Protein AF-A0A3B8R1Z0-F1 (afdb_monomer)

pLDDT: mean 82.1, std 19.85, range [41.09, 98.19]

Nearest PDB structures (foldseek):
  1rap-assembly1_A-2  TM=6.948E-01  e=1.976E-01  Saccharomyces cerevisiae
  7mri-assembly3_E  TM=6.874E-01  e=3.507E-01  Saccharomyces cerevisiae S288C

Sequence (117 aa):
MTLLMILLACGGSEPPVEIPQPQAKIVKATPPERTAGEKAYRRAGCRACHLNSATGAPDLKKWKEDNKIAGVLDITRENMKSYLLAPQDYVAGSIMPATRLRAEKLNDLIDYLFEEL

Mean predicted aligned error: 12.75 Å

Radius of gyration: 30.06 Å; Cα contacts (8 Å, |Δi|>4): 96; chains: 1; bounding box: 38×46×107 Å

Solvent-accessible surface area (backbone atoms only — not comparable to full-atom values): 7555 Å² total; per-residue (Å²): 137,82,89,84,84,90,81,83,88,89,81,83,82,76,72,81,83,77,72,79,69,80,79,72,75,83,70,81,77,70,78,78,75,84,46,70,13,55,44,33,40,56,74,72,46,52,54,73,34,39,72,31,74,91,67,72,42,66,54,62,72,50,50,72,78,68,65,20,50,93,77,76,38,64,82,41,73,65,50,50,52,51,39,45,55,41,31,50,82,77,35,84,87,49,81,63,74,54,57,85,62,53,72,70,48,43,49,32,27,50,48,31,59,75,76,75,67

Structure (mmCIF, N/CA/C/O backbone):
data_AF-A0A3B8R1Z0-F1
#
_entry.id   AF-A0A3B8R1Z0-F1
#
loop_
_atom_site.group_PDB
_atom_site.id
_atom_site.type_symbol
_atom_site.label_atom_id
_atom_site.label_alt_id
_atom_site.label_comp_id
_atom_site.label_asym_id
_atom_site.label_entity_id
_atom_site.label_seq_id
_atom_site.pdbx_PDB_ins_code
_atom_site.Cartn_x
_atom_site.Cartn_y
_atom_site.Cartn_z
_atom_site.occupancy
_atom_site.B_iso_or_equiv
_atom_site.auth_seq_id
_atom_site.auth_comp_id
_atom_site.auth_asym_id
_atom_site.auth_atom_id
_atom_site.pdbx_PDB_model_num
ATOM 1 N N . MET A 1 1 ? 21.734 -31.606 91.127 1.00 42.19 1 MET A N 1
ATOM 2 C CA . MET A 1 1 ? 23.136 -31.907 90.779 1.00 42.19 1 MET A CA 1
ATOM 3 C C . MET A 1 1 ? 23.432 -31.225 89.458 1.00 42.19 1 MET A C 1
ATOM 5 O O . MET A 1 1 ? 22.563 -31.170 88.601 1.00 42.19 1 MET A O 1
ATOM 9 N N . THR A 1 2 ? 24.605 -30.629 89.389 1.00 42.94 2 THR A N 1
ATOM 10 C CA . THR A 1 2 ? 25.105 -29.628 88.448 1.00 42.94 2 THR A CA 1
ATOM 11 C C . THR A 1 2 ? 25.311 -30.143 87.015 1.00 42.94 2 THR A C 1
ATOM 13 O O . THR A 1 2 ? 25.661 -31.302 86.849 1.00 42.94 2 THR A O 1
ATOM 16 N N . LEU A 1 3 ? 25.247 -29.199 86.058 1.00 49.53 3 LEU A N 1
ATOM 17 C CA . LEU A 1 3 ? 26.048 -29.100 84.820 1.00 49.53 3 LEU A CA 1
ATOM 18 C C . LEU A 1 3 ? 25.821 -30.160 83.721 1.00 49.53 3 LEU A C 1
ATOM 20 O O . LEU A 1 3 ? 25.924 -31.348 83.981 1.00 49.53 3 LEU A O 1
ATOM 24 N N . LEU A 1 4 ? 25.677 -29.735 82.455 1.00 49.25 4 LEU A N 1
ATOM 25 C CA . LEU A 1 4 ? 26.809 -29.692 81.509 1.00 49.25 4 LEU A CA 1
ATOM 26 C C . LEU A 1 4 ? 26.369 -29.376 80.053 1.00 49.25 4 LEU A C 1
ATOM 28 O O . LEU A 1 4 ? 25.638 -30.129 79.428 1.00 49.25 4 LEU A O 1
ATOM 32 N N . MET A 1 5 ? 26.929 -28.272 79.551 1.00 48.72 5 MET A N 1
ATOM 33 C CA . MET A 1 5 ? 27.463 -28.012 78.199 1.00 48.72 5 MET A CA 1
ATOM 34 C C . MET A 1 5 ? 26.572 -27.935 76.949 1.00 48.72 5 MET A C 1
ATOM 36 O O . MET A 1 5 ? 26.004 -28.893 76.441 1.00 48.72 5 MET A O 1
ATOM 40 N N . ILE A 1 6 ? 26.672 -26.734 76.379 1.00 57.62 6 ILE A N 1
ATOM 41 C CA . ILE A 1 6 ? 26.570 -26.338 74.975 1.00 57.62 6 ILE A CA 1
ATOM 42 C C . ILE A 1 6 ? 27.571 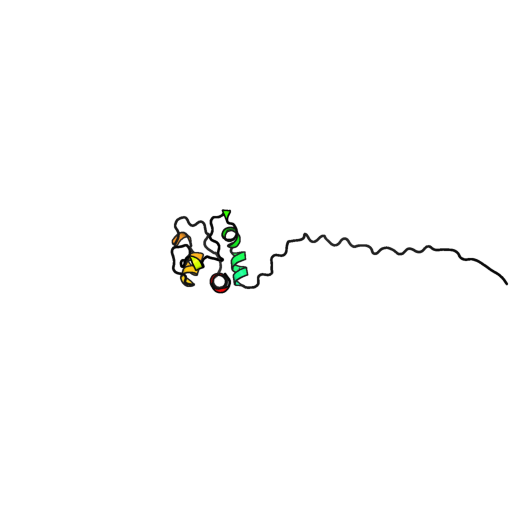-27.127 74.106 1.00 57.62 6 ILE A C 1
ATOM 44 O O . ILE A 1 6 ? 28.731 -27.225 74.490 1.00 57.62 6 ILE A O 1
ATOM 48 N N . LEU A 1 7 ? 27.146 -27.572 72.915 1.00 53.56 7 LEU A N 1
ATOM 49 C CA . LEU A 1 7 ? 27.949 -27.844 71.699 1.00 53.56 7 LEU A CA 1
ATOM 50 C C . LEU A 1 7 ? 26.956 -27.868 70.513 1.00 53.56 7 LEU A C 1
ATOM 52 O O . LEU A 1 7 ? 26.069 -28.709 70.469 1.00 53.56 7 LEU A O 1
ATOM 56 N N . LEU A 1 8 ? 26.807 -26.773 69.765 1.00 47.25 8 LEU A N 1
ATOM 57 C CA . LEU A 1 8 ? 27.496 -26.424 68.511 1.00 47.25 8 LEU A CA 1
ATOM 58 C C . LEU A 1 8 ? 27.208 -27.364 67.313 1.00 47.25 8 LEU A C 1
ATOM 60 O O . LEU A 1 8 ? 27.749 -28.455 67.212 1.00 47.25 8 LEU A O 1
ATOM 64 N N . ALA A 1 9 ? 26.336 -26.841 66.440 1.00 50.03 9 ALA A N 1
ATOM 65 C CA . ALA A 1 9 ? 26.129 -27.006 64.993 1.00 50.03 9 ALA A CA 1
ATOM 66 C C . ALA A 1 9 ? 26.775 -28.171 64.212 1.00 50.03 9 ALA A C 1
ATOM 68 O O . ALA A 1 9 ? 27.981 -28.374 64.261 1.00 50.03 9 ALA A O 1
ATOM 69 N N . CYS A 1 10 ? 25.971 -28.790 63.334 1.00 41.09 10 CYS A N 1
ATOM 70 C CA . CYS A 1 10 ? 26.150 -28.783 61.867 1.00 41.09 10 CYS A CA 1
ATOM 71 C C . CYS A 1 10 ? 25.072 -29.665 61.206 1.00 41.09 10 CYS A C 1
ATOM 73 O O . CYS A 1 10 ? 25.010 -30.864 61.453 1.00 41.09 10 CYS A O 1
ATOM 75 N N . GLY A 1 11 ? 24.228 -29.089 60.350 1.00 45.47 11 GLY A N 1
ATOM 76 C CA . GLY A 1 11 ? 23.239 -29.829 59.560 1.00 45.47 11 GLY A CA 1
ATOM 77 C C . GLY A 1 11 ? 22.724 -28.935 58.442 1.00 45.47 11 GLY A C 1
ATOM 78 O O . GLY A 1 11 ? 21.965 -28.011 58.703 1.00 45.47 11 GLY A O 1
ATOM 79 N N . GLY A 1 12 ? 23.263 -29.139 57.242 1.00 41.69 12 GLY A N 1
ATOM 80 C CA . GLY A 1 12 ? 23.290 -28.174 56.148 1.00 41.69 12 GLY A CA 1
ATOM 81 C C . GLY A 1 12 ? 21.923 -27.736 55.629 1.00 41.69 12 GLY A C 1
ATOM 82 O O . GLY A 1 12 ? 21.070 -28.548 55.294 1.00 41.69 12 GLY A O 1
ATOM 83 N N . SER A 1 13 ? 21.771 -26.422 55.492 1.00 47.16 13 SER A N 1
ATOM 84 C CA . SER A 1 13 ? 20.861 -25.798 54.543 1.00 47.16 13 SER A CA 1
ATOM 85 C C . SER A 1 13 ? 21.382 -26.085 53.136 1.00 47.16 13 SER A C 1
ATOM 87 O O . SER A 1 13 ? 22.300 -25.413 52.660 1.00 47.16 13 SER A O 1
ATOM 89 N N . GLU A 1 14 ? 20.852 -27.120 52.497 1.00 51.09 14 GLU A N 1
ATOM 90 C CA . GLU A 1 14 ? 21.078 -27.344 51.074 1.00 51.09 14 GLU A CA 1
ATOM 91 C C . GLU A 1 14 ? 20.573 -26.097 50.326 1.00 51.09 14 GLU A C 1
ATOM 93 O O . GLU A 1 14 ? 19.401 -25.733 50.478 1.00 51.09 14 GLU A O 1
ATOM 98 N N . PRO A 1 15 ? 21.428 -25.369 49.584 1.00 55.91 15 PRO A N 1
ATOM 99 C CA . PRO A 1 15 ? 20.939 -24.282 48.758 1.00 55.91 15 PRO A CA 1
ATOM 100 C C . PRO A 1 15 ? 20.009 -24.878 47.693 1.00 55.91 15 PRO A C 1
ATOM 102 O O . PRO A 1 15 ? 20.283 -25.972 47.189 1.00 55.91 15 PRO A O 1
ATOM 105 N N . PRO A 1 16 ? 18.909 -24.193 47.341 1.00 52.34 16 PRO A N 1
ATOM 106 C CA . PRO A 1 16 ? 18.022 -24.664 46.292 1.00 52.34 16 PRO A CA 1
ATOM 107 C C . PRO A 1 16 ? 18.834 -24.914 45.020 1.00 52.34 16 PRO A C 1
ATOM 109 O O . PRO A 1 16 ? 19.560 -24.041 44.545 1.00 52.34 16 PRO A O 1
ATOM 112 N N . VAL A 1 17 ? 18.728 -26.135 44.496 1.00 52.91 17 VAL A N 1
ATOM 113 C CA . VAL A 1 17 ? 19.290 -26.513 43.202 1.00 52.91 17 VAL A CA 1
ATOM 114 C C . VAL A 1 17 ? 18.621 -25.638 42.149 1.00 52.91 17 VAL A C 1
ATOM 116 O O . VAL A 1 17 ? 17.450 -25.823 41.816 1.00 52.91 17 VAL A O 1
ATOM 119 N N . GLU A 1 18 ? 19.359 -24.654 41.647 1.00 50.91 18 GLU A N 1
ATOM 120 C CA . GLU A 1 18 ? 18.928 -23.840 40.523 1.00 50.91 18 GLU A CA 1
ATOM 121 C C . GLU A 1 18 ? 18.951 -24.728 39.278 1.00 50.91 18 GLU A C 1
ATOM 123 O O . GLU A 1 18 ? 20.001 -25.049 38.722 1.00 50.91 18 GLU A O 1
ATOM 128 N N . ILE A 1 19 ? 17.770 -25.202 38.878 1.00 59.94 19 ILE A N 1
ATOM 129 C CA . ILE A 1 19 ? 17.579 -25.859 37.589 1.00 59.94 19 ILE A CA 1
ATOM 130 C C . ILE A 1 19 ? 17.961 -24.813 36.536 1.00 59.94 19 ILE A C 1
ATOM 132 O O . ILE A 1 19 ? 17.290 -23.777 36.482 1.00 59.94 19 ILE A O 1
ATOM 136 N N . PRO A 1 20 ? 19.000 -25.027 35.704 1.00 51.62 20 PRO A N 1
ATOM 137 C CA . PRO A 1 20 ? 19.341 -24.062 34.675 1.00 51.62 20 PRO A CA 1
ATOM 138 C C . PRO A 1 20 ? 18.156 -23.978 33.719 1.00 51.62 20 PRO A C 1
ATOM 140 O O . PRO A 1 20 ? 17.879 -24.906 32.954 1.00 51.62 20 PRO A O 1
ATOM 143 N N . GLN A 1 21 ? 17.417 -22.872 33.804 1.00 58.41 21 GLN A N 1
ATOM 144 C CA . GLN A 1 21 ? 16.337 -22.608 32.874 1.00 58.41 21 GLN A CA 1
ATOM 145 C C . GLN A 1 21 ? 16.950 -22.592 31.470 1.00 58.41 21 GLN A C 1
ATOM 147 O O . GLN A 1 21 ? 17.982 -21.939 31.270 1.00 58.41 21 GLN A O 1
ATOM 152 N N . PRO A 1 22 ? 16.370 -23.314 30.493 1.00 53.16 22 PRO A N 1
ATOM 153 C CA . PRO A 1 22 ? 16.843 -23.228 29.125 1.00 53.16 22 PRO A CA 1
ATOM 154 C C . PRO A 1 22 ? 16.764 -21.760 28.726 1.00 53.16 22 PRO A C 1
ATOM 156 O O . PRO A 1 22 ? 15.691 -21.157 28.747 1.00 53.16 22 PRO A O 1
ATOM 159 N N . GLN A 1 23 ? 17.930 -21.177 28.453 1.00 51.75 23 GLN A N 1
ATOM 160 C CA . GLN A 1 23 ? 18.093 -19.765 28.148 1.00 51.75 23 GLN A CA 1
ATOM 161 C C . GLN A 1 23 ? 17.271 -19.468 26.896 1.00 51.75 23 GLN A C 1
ATOM 163 O O . GLN A 1 23 ? 17.699 -19.725 25.768 1.00 51.75 23 GLN A O 1
ATOM 168 N N . ALA A 1 24 ? 16.051 -18.974 27.100 1.00 52.38 24 ALA A N 1
ATOM 169 C CA . ALA A 1 24 ? 15.202 -18.509 26.029 1.00 52.38 24 ALA A CA 1
ATOM 170 C C . ALA A 1 24 ? 15.932 -17.334 25.385 1.00 52.38 24 ALA A C 1
ATOM 172 O O . ALA A 1 24 ? 16.035 -16.246 25.950 1.00 52.38 24 ALA A O 1
ATOM 173 N N . LYS A 1 25 ? 16.491 -17.592 24.203 1.00 48.47 25 LYS A N 1
ATOM 174 C CA . LYS A 1 25 ? 17.041 -16.584 23.305 1.00 48.47 25 LYS A CA 1
ATOM 175 C C . LYS A 1 25 ? 16.053 -15.418 23.274 1.00 48.47 25 LYS A C 1
ATOM 177 O O . LYS A 1 25 ? 14.919 -15.604 22.839 1.00 48.47 25 LYS A O 1
ATOM 182 N N . ILE A 1 26 ? 16.461 -14.254 23.779 1.00 53.59 26 ILE A N 1
ATOM 183 C CA . ILE A 1 26 ? 15.606 -13.067 23.862 1.00 53.59 26 ILE A CA 1
ATOM 184 C C . ILE A 1 26 ? 15.335 -12.601 22.430 1.00 53.59 26 ILE A C 1
ATO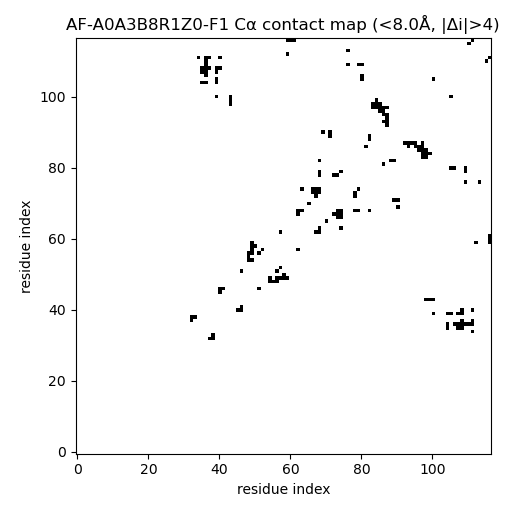M 186 O O . ILE A 1 26 ? 16.067 -11.800 21.851 1.00 53.59 26 ILE A O 1
ATOM 190 N N . VAL A 1 27 ? 14.295 -13.154 21.815 1.00 54.06 27 VAL A N 1
ATOM 191 C CA . VAL A 1 27 ? 13.715 -12.615 20.594 1.00 54.06 27 VAL A CA 1
ATOM 192 C C . VAL A 1 27 ? 12.997 -11.341 21.000 1.00 54.06 27 VAL A C 1
ATOM 194 O O . VAL A 1 27 ? 11.980 -11.383 21.687 1.00 54.06 27 VAL A O 1
ATOM 197 N N . LYS A 1 28 ? 13.566 -10.198 20.610 1.00 46.50 28 LYS A N 1
ATOM 198 C CA . LYS A 1 28 ? 12.955 -8.876 20.758 1.00 46.50 28 LY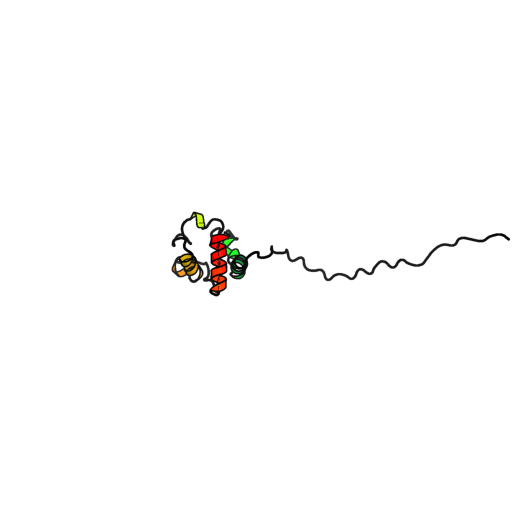S A CA 1
ATOM 199 C C . LYS A 1 28 ? 11.502 -8.965 20.278 1.00 46.50 28 LYS A C 1
ATOM 201 O O . LYS A 1 28 ? 11.260 -9.163 19.086 1.00 46.50 28 LYS A O 1
ATOM 206 N N . ALA A 1 29 ? 10.551 -8.888 21.207 1.00 48.31 29 ALA A N 1
ATOM 207 C CA . ALA A 1 29 ? 9.141 -9.021 20.885 1.00 48.31 29 ALA A CA 1
ATOM 208 C C . ALA A 1 29 ? 8.761 -7.909 19.900 1.00 48.31 29 ALA A C 1
ATOM 210 O O . ALA A 1 29 ? 8.917 -6.720 20.181 1.00 48.31 29 ALA A O 1
ATOM 211 N N . THR A 1 30 ? 8.298 -8.301 18.716 1.00 54.22 30 THR A N 1
ATOM 212 C CA . THR A 1 30 ? 7.576 -7.370 17.846 1.00 54.22 30 THR A CA 1
ATOM 213 C C . THR A 1 30 ? 6.276 -7.018 18.576 1.00 54.22 30 THR A C 1
ATOM 215 O O . THR A 1 30 ? 5.678 -7.938 19.144 1.00 54.22 30 THR A O 1
ATOM 218 N N . PRO A 1 31 ? 5.829 -5.746 18.603 1.00 56.53 31 PRO A N 1
ATOM 219 C CA . PRO A 1 31 ? 4.518 -5.405 19.147 1.00 56.53 31 PRO A CA 1
ATOM 220 C C . PRO A 1 31 ? 3.451 -6.345 18.567 1.00 56.53 31 PRO A C 1
ATOM 222 O O . PRO A 1 31 ? 3.566 -6.725 17.393 1.00 56.53 31 PRO A O 1
ATOM 225 N N . PRO A 1 32 ? 2.457 -6.776 19.363 1.00 57.59 32 PRO A N 1
ATOM 226 C CA . PRO A 1 32 ? 1.404 -7.638 18.847 1.00 57.59 32 PRO A CA 1
ATOM 227 C C . PRO A 1 32 ? 0.723 -6.925 17.678 1.00 57.59 32 PRO A C 1
ATOM 229 O O . PRO A 1 32 ? 0.356 -5.762 17.820 1.00 57.59 32 PRO A O 1
ATOM 232 N N . GLU A 1 33 ? 0.568 -7.615 16.544 1.00 62.56 33 GLU A N 1
ATOM 233 C CA . GLU A 1 33 ? -0.261 -7.114 15.438 1.00 62.56 33 GLU A CA 1
ATOM 234 C C . GLU A 1 33 ? -1.643 -6.816 15.990 1.00 62.56 33 GLU A C 1
ATOM 236 O O . GLU A 1 33 ? -2.269 -7.701 16.587 1.00 62.56 33 GLU A O 1
ATOM 241 N N . ARG A 1 34 ? -2.093 -5.576 15.821 1.00 75.06 34 ARG A N 1
ATOM 242 C CA . ARG A 1 34 ? -3.337 -5.111 16.433 1.00 75.06 34 ARG A CA 1
ATOM 243 C C . ARG A 1 34 ? -4.528 -5.381 15.520 1.00 75.06 34 ARG A C 1
ATOM 245 O O . ARG A 1 34 ? -5.603 -5.675 16.035 1.00 75.06 34 ARG A O 1
ATOM 252 N N . THR A 1 35 ? -4.329 -5.367 14.198 1.00 90.75 35 THR A N 1
ATOM 253 C CA . THR A 1 35 ? -5.395 -5.568 13.203 1.00 90.75 35 THR A CA 1
ATOM 254 C C . THR A 1 35 ? -5.038 -6.620 12.149 1.00 90.75 35 THR A C 1
ATOM 256 O O . THR A 1 35 ? -3.874 -6.990 11.946 1.00 90.75 35 THR A O 1
ATOM 259 N N . ALA A 1 36 ? -6.061 -7.158 11.477 1.00 93.25 36 ALA A N 1
ATOM 260 C CA . ALA A 1 36 ? -5.875 -8.112 10.383 1.00 93.25 36 ALA A CA 1
ATOM 261 C C . ALA A 1 36 ? -5.091 -7.491 9.213 1.00 93.25 36 ALA A C 1
ATOM 263 O O . ALA A 1 36 ? -4.255 -8.165 8.603 1.00 93.25 36 ALA A O 1
ATOM 264 N N . GLY A 1 37 ? -5.302 -6.199 8.965 1.00 95.06 37 GLY A N 1
ATOM 265 C CA . GLY A 1 37 ? -4.617 -5.444 7.928 1.00 95.06 37 GLY A CA 1
ATOM 266 C C . GLY A 1 37 ? -3.145 -5.179 8.232 1.00 95.06 37 GLY A C 1
ATOM 267 O O . GLY A 1 37 ? -2.301 -5.443 7.374 1.00 95.06 37 GLY A O 1
ATOM 268 N N . GLU A 1 38 ? -2.794 -4.821 9.473 1.00 94.94 38 GLU A N 1
ATOM 269 C CA . GLU A 1 38 ? -1.386 -4.731 9.892 1.00 94.94 38 GLU A CA 1
ATOM 270 C C . GLU A 1 38 ? -0.667 -6.083 9.701 1.00 94.94 38 GLU A C 1
ATOM 272 O O . GLU A 1 38 ? 0.481 -6.155 9.238 1.00 94.94 38 GLU A O 1
ATOM 277 N N . LYS A 1 39 ? -1.373 -7.188 9.983 1.00 94.88 39 LYS A N 1
ATOM 278 C CA . LYS A 1 39 ? -0.856 -8.541 9.753 1.00 94.88 39 LYS A CA 1
ATOM 279 C C . LYS A 1 39 ? -0.653 -8.857 8.276 1.00 94.88 39 LYS A C 1
ATOM 281 O O . LYS A 1 39 ? 0.367 -9.457 7.916 1.00 94.88 39 LYS A O 1
ATOM 286 N N . ALA A 1 40 ? -1.585 -8.457 7.417 1.00 96.06 40 ALA A N 1
ATOM 287 C CA . ALA A 1 40 ? -1.440 -8.592 5.973 1.00 96.06 40 ALA A CA 1
ATOM 288 C C . ALA A 1 40 ? -0.252 -7.763 5.453 1.00 96.06 40 ALA A C 1
ATOM 290 O O . ALA A 1 40 ? 0.598 -8.305 4.743 1.00 96.06 40 ALA A O 1
ATOM 291 N N . TYR A 1 41 ? -0.122 -6.509 5.898 1.00 95.81 41 TYR A N 1
ATOM 292 C CA . TYR A 1 41 ? 0.977 -5.597 5.564 1.00 95.81 41 TYR A CA 1
ATOM 293 C C . TYR A 1 41 ? 2.350 -6.182 5.913 1.00 95.81 41 TYR A C 1
ATOM 295 O O . TYR A 1 41 ? 3.284 -6.151 5.105 1.00 95.81 41 TYR A O 1
ATOM 303 N N . ARG A 1 42 ? 2.482 -6.796 7.095 1.00 93.12 42 ARG A N 1
ATOM 304 C CA . ARG A 1 42 ? 3.734 -7.453 7.487 1.00 93.12 42 ARG A CA 1
ATOM 305 C C . ARG A 1 42 ? 4.005 -8.721 6.681 1.00 93.12 42 ARG A C 1
ATOM 307 O O . ARG A 1 42 ? 5.133 -8.922 6.237 1.00 93.12 42 ARG A O 1
ATOM 314 N N . ARG A 1 43 ? 3.003 -9.589 6.510 1.00 92.88 43 ARG A N 1
ATOM 315 C CA . ARG A 1 43 ? 3.164 -10.884 5.819 1.00 92.88 43 ARG A CA 1
ATOM 316 C C . ARG A 1 43 ? 3.447 -10.734 4.330 1.00 92.88 43 ARG A C 1
ATOM 318 O O . ARG A 1 43 ? 4.170 -11.558 3.784 1.00 92.88 43 ARG A O 1
ATOM 325 N N . ALA A 1 44 ? 2.911 -9.692 3.702 1.00 95.00 44 ALA A N 1
ATOM 326 C CA . ALA A 1 44 ? 3.208 -9.352 2.316 1.00 95.00 44 ALA A CA 1
ATOM 327 C C . ALA A 1 44 ? 4.617 -8.756 2.127 1.00 95.00 44 ALA A C 1
ATOM 329 O O . ALA A 1 44 ? 5.061 -8.601 0.997 1.00 95.00 44 ALA A O 1
ATOM 330 N N . GLY A 1 45 ? 5.337 -8.444 3.213 1.00 95.38 45 GLY A N 1
ATOM 331 C CA . GLY A 1 45 ? 6.711 -7.944 3.148 1.00 95.38 45 GLY A CA 1
ATOM 332 C C . GLY A 1 45 ? 6.830 -6.452 2.840 1.00 95.38 45 GLY A C 1
ATOM 333 O O . GLY A 1 45 ? 7.945 -5.967 2.678 1.00 95.38 45 GLY A O 1
ATOM 334 N N . CYS A 1 46 ? 5.726 -5.697 2.827 1.00 96.06 46 CYS A N 1
ATOM 335 C CA . CYS A 1 46 ? 5.699 -4.282 2.438 1.00 96.06 46 CYS A CA 1
ATOM 336 C C . CYS A 1 46 ? 6.715 -3.430 3.223 1.00 96.06 46 CYS A C 1
ATOM 338 O O . CYS A 1 46 ? 7.404 -2.573 2.671 1.00 96.06 46 CYS A O 1
ATOM 340 N N . ARG A 1 47 ? 6.875 -3.732 4.517 1.00 94.25 47 ARG A N 1
ATOM 341 C CA . ARG A 1 47 ? 7.816 -3.057 5.424 1.00 94.25 47 ARG A CA 1
ATOM 342 C C . ARG A 1 47 ? 9.277 -3.157 4.993 1.00 94.25 47 ARG A C 1
ATOM 344 O O . ARG A 1 47 ? 10.049 -2.274 5.350 1.00 94.25 47 ARG A O 1
ATOM 351 N N . ALA A 1 48 ? 9.659 -4.214 4.275 1.00 94.81 48 ALA A N 1
ATOM 352 C CA . ALA A 1 48 ? 11.045 -4.432 3.861 1.00 94.81 48 ALA A CA 1
ATOM 353 C C . ALA A 1 48 ? 11.552 -3.317 2.934 1.00 94.81 48 ALA A C 1
ATOM 355 O O . ALA A 1 48 ? 12.738 -2.995 2.962 1.00 94.81 48 ALA A O 1
ATOM 356 N N . CYS A 1 49 ? 10.642 -2.707 2.170 1.00 96.88 49 CYS A N 1
ATOM 357 C CA . CY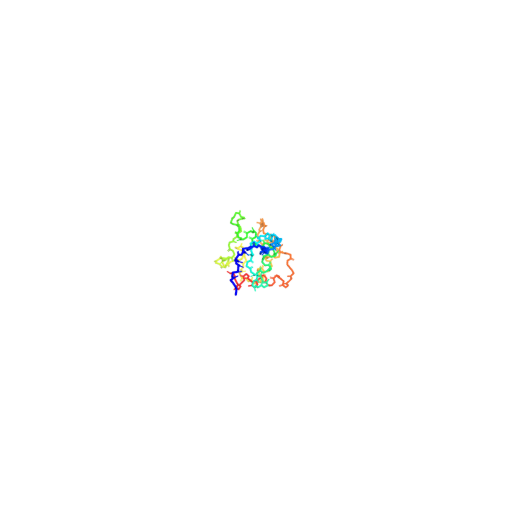S A 1 49 ? 10.937 -1.567 1.311 1.00 96.88 49 CYS A CA 1
ATOM 358 C C . CYS A 1 49 ? 10.425 -0.263 1.927 1.00 96.88 49 CYS A C 1
ATOM 360 O O . CYS A 1 49 ? 11.200 0.659 2.139 1.00 96.88 49 CYS A O 1
ATOM 362 N N . HIS A 1 50 ? 9.153 -0.200 2.325 1.00 95.44 50 HIS A N 1
ATOM 363 C CA . HIS A 1 50 ? 8.527 1.062 2.740 1.00 95.44 50 HIS A CA 1
ATOM 364 C C . HIS A 1 50 ? 9.007 1.626 4.086 1.00 95.44 50 HIS A C 1
ATOM 366 O O . HIS A 1 50 ? 8.740 2.783 4.386 1.00 95.44 50 HIS A O 1
ATOM 372 N N . LEU A 1 51 ? 9.718 0.842 4.905 1.00 92.44 51 LEU A N 1
ATOM 373 C CA . LEU A 1 51 ? 10.400 1.352 6.106 1.00 92.44 51 LEU A CA 1
ATOM 374 C C . LEU A 1 51 ? 11.917 1.479 5.921 1.00 92.44 51 LEU A C 1
ATOM 376 O O . LEU A 1 51 ? 12.620 1.839 6.864 1.00 92.44 51 LEU A O 1
ATOM 380 N N . ASN A 1 52 ? 12.430 1.153 4.735 1.00 92.19 52 ASN A N 1
ATOM 381 C CA . ASN A 1 52 ? 13.844 1.209 4.412 1.00 92.19 52 ASN A CA 1
ATOM 382 C C . ASN A 1 52 ? 14.086 2.276 3.342 1.00 92.19 52 ASN A C 1
ATOM 384 O O . ASN A 1 52 ? 13.909 2.031 2.145 1.00 92.19 52 ASN A O 1
ATOM 388 N N . SER A 1 53 ? 14.559 3.442 3.780 1.00 88.00 53 SER A N 1
ATOM 389 C CA . SER A 1 53 ? 14.841 4.587 2.909 1.00 88.00 53 SER A CA 1
ATOM 390 C C . SER A 1 53 ? 15.851 4.284 1.797 1.00 88.00 53 SER A C 1
ATOM 392 O O . SER A 1 53 ? 15.801 4.921 0.750 1.00 88.00 53 SER A O 1
ATOM 394 N N . ALA A 1 54 ? 16.719 3.279 1.963 1.00 92.00 54 ALA A N 1
ATOM 395 C CA . ALA A 1 54 ? 17.681 2.883 0.933 1.00 92.00 54 ALA A CA 1
ATOM 396 C C . ALA A 1 54 ? 17.029 2.230 -0.300 1.00 92.00 54 ALA A C 1
ATOM 398 O O . ALA A 1 54 ? 17.672 2.121 -1.340 1.00 92.00 54 ALA A O 1
ATOM 399 N N . THR A 1 55 ? 15.771 1.785 -0.203 1.00 92.44 55 THR A N 1
ATOM 400 C CA . THR A 1 55 ? 15.061 1.162 -1.336 1.00 92.44 55 THR A CA 1
ATOM 401 C C . THR A 1 55 ? 14.419 2.171 -2.286 1.00 92.44 55 THR A C 1
ATOM 403 O O . THR A 1 55 ? 13.985 1.784 -3.367 1.00 92.44 55 THR A O 1
ATOM 406 N N . GLY A 1 56 ? 14.327 3.444 -1.888 1.00 89.81 56 GLY A N 1
ATOM 407 C CA . GLY A 1 56 ? 13.612 4.473 -2.647 1.00 89.81 56 GLY A CA 1
ATOM 408 C C . GLY A 1 56 ? 12.085 4.330 -2.632 1.00 89.81 56 GLY A C 1
ATOM 409 O O . GLY A 1 56 ? 11.403 5.096 -3.307 1.00 89.81 56 GLY A O 1
ATOM 410 N N . ALA A 1 57 ? 11.530 3.377 -1.874 1.00 93.19 57 ALA A N 1
ATOM 411 C CA . ALA A 1 57 ? 10.088 3.268 -1.684 1.00 93.19 57 ALA A CA 1
ATOM 412 C C . ALA A 1 57 ? 9.552 4.451 -0.847 1.00 93.19 57 ALA A C 1
ATOM 414 O O . ALA A 1 57 ? 10.228 4.886 0.091 1.00 93.19 57 ALA A O 1
ATOM 415 N N . PRO A 1 58 ? 8.343 4.963 -1.143 1.00 91.56 58 PRO A N 1
ATOM 416 C CA . PRO A 1 58 ? 7.774 6.098 -0.423 1.00 91.56 58 PRO A CA 1
ATOM 417 C C . PRO A 1 58 ? 7.389 5.734 1.015 1.00 91.56 58 PRO A C 1
ATOM 419 O O . PRO A 1 58 ? 7.052 4.580 1.314 1.00 91.56 58 PRO A O 1
ATOM 422 N N . ASP A 1 59 ? 7.378 6.747 1.885 1.00 92.25 59 ASP A N 1
ATOM 423 C CA . ASP A 1 59 ? 6.864 6.637 3.249 1.00 92.25 59 ASP A CA 1
ATOM 424 C C . ASP A 1 59 ? 5.334 6.510 3.229 1.00 92.25 59 ASP A C 1
ATOM 426 O O . ASP A 1 59 ? 4.600 7.458 2.943 1.00 92.25 59 ASP A O 1
ATOM 430 N N . LEU A 1 60 ? 4.847 5.320 3.579 1.00 93.12 60 LEU A N 1
ATOM 431 C CA . LEU A 1 60 ? 3.419 5.016 3.628 1.00 93.12 60 LEU A CA 1
ATOM 432 C C . LEU A 1 60 ? 2.675 5.682 4.790 1.00 93.12 60 LEU A C 1
ATOM 434 O O . LEU A 1 60 ? 1.490 5.435 4.932 1.00 93.12 60 LEU A O 1
ATOM 438 N N . LYS A 1 61 ? 3.306 6.518 5.618 1.00 90.31 61 LYS A N 1
ATOM 439 C CA . LYS A 1 61 ? 2.571 7.414 6.533 1.00 90.31 61 LYS A CA 1
ATOM 440 C C . LYS A 1 61 ? 2.164 8.734 5.885 1.00 90.31 61 LYS A C 1
ATOM 442 O O . LYS A 1 61 ? 1.408 9.498 6.471 1.00 90.31 61 LYS A O 1
ATOM 447 N N . LYS A 1 62 ? 2.703 9.024 4.699 1.00 87.88 62 LYS A N 1
ATOM 448 C CA . LYS A 1 62 ? 2.498 10.291 3.984 1.00 87.88 62 LYS A CA 1
ATOM 449 C C . LYS A 1 62 ? 1.938 10.105 2.582 1.00 87.88 62 LYS A C 1
ATOM 451 O O . LYS A 1 62 ? 1.703 11.076 1.882 1.00 87.88 62 LYS A O 1
ATOM 456 N N . TRP A 1 63 ? 1.675 8.867 2.168 1.00 89.06 63 TRP A N 1
ATOM 457 C CA . TRP A 1 63 ? 1.278 8.546 0.793 1.00 89.06 63 TRP A CA 1
ATOM 458 C C . TRP A 1 63 ? -0.007 9.245 0.317 1.00 89.06 63 TRP A C 1
ATOM 460 O O . TRP A 1 63 ? -0.221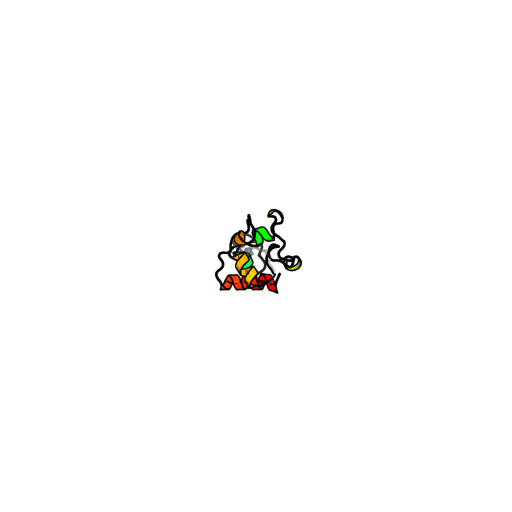 9.387 -0.883 1.00 89.06 63 TRP A O 1
ATOM 470 N N . LYS A 1 64 ? -0.870 9.687 1.241 1.00 87.38 64 LYS A N 1
ATOM 471 C CA . LYS A 1 64 ? -2.080 10.454 0.916 1.00 87.38 64 LYS A CA 1
ATOM 472 C C . LYS A 1 64 ? -1.792 11.922 0.587 1.00 87.38 64 LYS A C 1
ATOM 474 O O . LYS A 1 64 ? -2.609 12.544 -0.087 1.00 87.38 64 LYS A O 1
ATOM 479 N N . GLU A 1 65 ? -0.655 12.470 1.020 1.00 88.69 65 GLU A N 1
ATOM 480 C CA . GLU A 1 65 ? -0.265 13.866 0.760 1.00 88.69 65 GLU A CA 1
ATOM 481 C C . GLU A 1 65 ? -0.062 14.124 -0.744 1.00 88.69 65 GLU A C 1
ATOM 483 O O . GLU A 1 65 ? -0.404 15.195 -1.246 1.00 88.69 65 GLU A O 1
ATOM 488 N N . ASP A 1 66 ? 0.380 13.105 -1.487 1.00 81.44 66 ASP A N 1
ATOM 489 C CA . ASP A 1 66 ? 0.626 13.183 -2.931 1.00 81.44 66 ASP A CA 1
ATOM 490 C C . ASP A 1 66 ? -0.665 13.187 -3.778 1.00 81.44 66 ASP A C 1
ATOM 492 O O . ASP A 1 66 ? -0.606 13.340 -4.998 1.00 81.44 66 ASP A O 1
ATOM 496 N N . ASN A 1 67 ? -1.850 13.009 -3.166 1.00 89.06 67 ASN A N 1
ATOM 497 C CA . ASN A 1 67 ? -3.171 12.940 -3.824 1.00 89.06 67 ASN A CA 1
ATOM 498 C C . ASN A 1 67 ? -3.270 11.946 -5.006 1.00 89.06 67 ASN A C 1
ATOM 500 O O . ASN A 1 67 ? -4.214 11.998 -5.810 1.00 89.06 67 ASN A O 1
ATOM 504 N N . LYS A 1 68 ? -2.298 11.038 -5.120 1.00 95.31 68 LYS A N 1
ATOM 505 C CA . LYS A 1 68 ? -2.180 10.026 -6.166 1.00 95.31 68 LYS A CA 1
ATOM 506 C C . LYS A 1 68 ? -1.492 8.778 -5.620 1.00 95.31 68 LYS A C 1
ATOM 508 O O . LYS A 1 68 ? -0.470 8.861 -4.948 1.00 95.31 68 LYS A O 1
ATOM 513 N N . ILE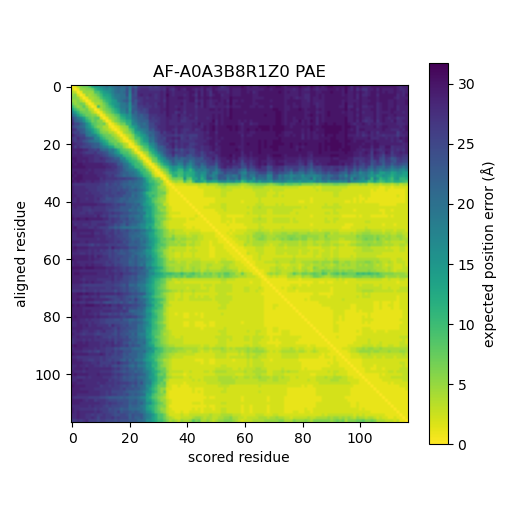 A 1 69 ? -1.995 7.602 -5.978 1.00 95.81 69 ILE A N 1
ATOM 514 C CA . ILE A 1 69 ? -1.317 6.325 -5.746 1.00 95.81 69 ILE A CA 1
ATOM 515 C C . ILE A 1 69 ? -0.182 6.212 -6.765 1.00 95.81 69 ILE A C 1
ATOM 517 O O . ILE A 1 69 ? -0.413 6.294 -7.974 1.00 95.81 69 ILE A O 1
ATOM 521 N N . ALA A 1 70 ? 1.045 6.064 -6.258 1.00 92.94 70 ALA A N 1
ATOM 522 C CA . ALA A 1 70 ? 2.277 5.996 -7.048 1.00 92.94 70 ALA A CA 1
ATOM 523 C C . ALA A 1 70 ? 2.465 7.171 -8.034 1.00 92.94 70 ALA A C 1
ATOM 525 O O . ALA A 1 70 ? 3.119 7.026 -9.063 1.00 92.94 70 ALA A O 1
ATOM 526 N N . GLY A 1 71 ? 1.858 8.328 -7.741 1.00 93.56 71 GLY A N 1
ATOM 527 C CA . GLY A 1 71 ? 1.895 9.512 -8.605 1.00 93.56 71 GLY A CA 1
ATOM 528 C C . GLY A 1 71 ? 1.045 9.425 -9.880 1.00 93.56 71 GLY A C 1
ATOM 529 O O . GLY A 1 71 ? 1.014 10.392 -10.635 1.00 93.56 71 GLY A O 1
ATOM 530 N N . VAL A 1 72 ? 0.345 8.310 -10.130 1.00 95.31 72 VAL A N 1
ATOM 531 C CA . VAL A 1 72 ? -0.312 8.040 -11.427 1.00 95.31 72 VAL A CA 1
ATOM 532 C C . VAL A 1 72 ? -1.816 7.779 -11.342 1.00 95.31 72 VAL A C 1
ATOM 534 O O . VAL A 1 72 ? -2.533 8.078 -12.293 1.00 95.31 72 VAL A O 1
ATOM 537 N N . LEU A 1 73 ? -2.322 7.258 -10.222 1.00 96.69 73 LEU A N 1
ATOM 538 C CA . LEU A 1 73 ? -3.734 6.884 -10.065 1.00 96.69 73 LEU A CA 1
ATOM 539 C C . LEU A 1 73 ? -4.425 7.738 -9.003 1.00 96.69 73 LEU A C 1
ATOM 541 O O . LEU A 1 73 ? -3.818 8.070 -7.992 1.00 96.69 73 LEU A O 1
ATOM 545 N N . ASP A 1 74 ? -5.712 8.041 -9.170 1.00 97.25 74 ASP A N 1
ATOM 546 C CA . ASP A 1 74 ? -6.502 8.682 -8.111 1.00 97.25 74 ASP A CA 1
ATOM 547 C C . ASP A 1 74 ? -6.614 7.797 -6.862 1.00 97.25 74 ASP A C 1
ATOM 549 O O . ASP A 1 74 ? -6.638 6.565 -6.959 1.00 97.25 74 ASP A O 1
ATOM 553 N N . ILE A 1 75 ? -6.716 8.424 -5.684 1.00 95.75 75 ILE A N 1
ATOM 554 C CA . ILE A 1 75 ? -6.833 7.722 -4.400 1.00 95.75 75 ILE A CA 1
ATOM 555 C C . ILE A 1 75 ? -8.237 7.129 -4.261 1.00 95.75 75 ILE A C 1
ATOM 557 O O . ILE A 1 75 ? -9.158 7.738 -3.720 1.00 95.75 75 ILE A O 1
ATOM 561 N N . THR A 1 76 ? -8.388 5.898 -4.739 1.00 97.00 76 THR A N 1
ATOM 562 C CA . THR A 1 76 ? -9.571 5.068 -4.514 1.00 97.00 76 THR A CA 1
ATOM 563 C C . THR A 1 76 ? -9.144 3.683 -4.046 1.00 97.00 76 THR A C 1
ATOM 565 O O . THR A 1 76 ? -8.046 3.206 -4.347 1.00 97.00 76 THR A O 1
ATOM 568 N N . ARG A 1 77 ? -10.023 3.009 -3.301 1.00 97.25 77 ARG A N 1
ATOM 569 C CA . ARG A 1 77 ? -9.785 1.632 -2.841 1.00 97.25 77 ARG A CA 1
ATOM 570 C C . ARG A 1 77 ? -9.607 0.664 -4.012 1.00 97.25 77 ARG A C 1
ATOM 572 O O . ARG A 1 77 ? -8.780 -0.239 -3.938 1.00 97.25 77 ARG A O 1
ATOM 579 N N . GLU A 1 78 ? -10.346 0.879 -5.096 1.00 97.94 78 GLU A N 1
ATOM 580 C CA . GLU A 1 78 ? -10.253 0.072 -6.312 1.00 97.94 78 GLU A CA 1
ATOM 581 C C . GLU A 1 78 ? -8.918 0.278 -7.034 1.00 97.94 78 GLU A C 1
ATOM 583 O O . GLU A 1 78 ? -8.237 -0.700 -7.336 1.00 97.94 78 GLU A O 1
ATOM 588 N N . ASN A 1 79 ? -8.475 1.527 -7.200 1.00 98.19 79 ASN A N 1
ATOM 589 C CA . ASN A 1 79 ? -7.166 1.821 -7.782 1.00 98.19 79 ASN A CA 1
ATOM 590 C C . ASN A 1 79 ? -6.029 1.259 -6.926 1.00 98.19 79 ASN A C 1
ATOM 592 O O . ASN A 1 79 ? -5.090 0.683 -7.467 1.00 98.19 79 ASN A O 1
ATOM 596 N N . MET A 1 80 ? -6.127 1.361 -5.595 1.00 97.69 80 MET A N 1
ATOM 597 C CA . MET A 1 80 ? -5.141 0.757 -4.695 1.00 97.69 80 MET A CA 1
ATOM 598 C C . MET A 1 80 ? -5.100 -0.759 -4.863 1.00 97.69 80 MET A C 1
ATOM 600 O O . MET A 1 80 ? -4.025 -1.341 -4.979 1.00 97.69 80 MET A O 1
ATOM 604 N N . LYS A 1 81 ? -6.264 -1.409 -4.919 1.00 98.12 81 LYS A N 1
ATOM 605 C CA . LYS A 1 81 ? -6.353 -2.852 -5.142 1.00 98.12 81 LYS A CA 1
ATOM 606 C C . LYS A 1 81 ? -5.670 -3.260 -6.444 1.00 98.12 81 LYS A C 1
ATOM 608 O O . LYS A 1 81 ? -4.852 -4.178 -6.429 1.00 98.12 81 LYS A O 1
ATOM 613 N N . SER A 1 82 ? -5.990 -2.582 -7.542 1.00 98.06 82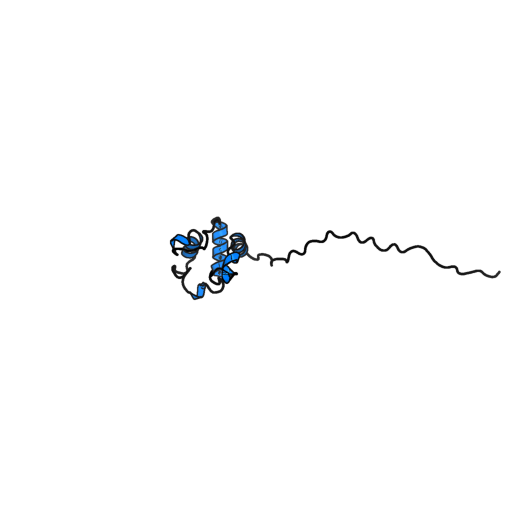 SER A N 1
ATOM 614 C CA . SER A 1 82 ? -5.424 -2.888 -8.855 1.00 98.06 82 SER A CA 1
ATOM 615 C C . SER A 1 82 ? -3.919 -2.623 -8.891 1.00 98.06 82 SER A C 1
ATOM 617 O O . SER A 1 82 ? -3.162 -3.480 -9.346 1.00 98.06 82 SER A O 1
ATOM 619 N N . TYR A 1 83 ? -3.465 -1.512 -8.305 1.00 98.00 83 TYR A N 1
ATOM 620 C CA . TYR A 1 83 ? -2.042 -1.197 -8.191 1.00 98.00 83 TYR A CA 1
ATOM 621 C C . TYR A 1 83 ? -1.276 -2.251 -7.385 1.00 98.00 83 TYR A C 1
ATOM 623 O O . TYR A 1 83 ? -0.213 -2.687 -7.806 1.00 98.00 83 TYR A O 1
ATOM 631 N N . LEU A 1 84 ? -1.814 -2.723 -6.256 1.00 97.75 84 LEU A N 1
ATOM 632 C CA . LEU A 1 84 ? -1.162 -3.764 -5.453 1.00 97.75 84 LEU A CA 1
ATOM 633 C C . LEU A 1 84 ? -1.075 -5.112 -6.185 1.00 97.75 84 LEU A C 1
ATOM 635 O O . LEU A 1 84 ? -0.143 -5.879 -5.934 1.00 97.75 84 LEU A O 1
ATOM 639 N N . LEU A 1 85 ? -2.035 -5.418 -7.062 1.00 97.69 85 LEU A N 1
ATOM 640 C CA . LEU A 1 85 ? -2.069 -6.661 -7.838 1.00 97.69 85 LEU A CA 1
ATOM 641 C C . LEU A 1 85 ? -1.135 -6.639 -9.052 1.00 97.69 85 LEU A C 1
ATOM 643 O O . LEU A 1 85 ? -0.631 -7.698 -9.421 1.00 97.69 85 LEU A O 1
ATOM 647 N N . ALA A 1 86 ? -0.899 -5.473 -9.655 1.00 97.62 86 ALA A N 1
ATOM 648 C CA . ALA A 1 86 ? -0.063 -5.341 -10.848 1.00 97.62 86 ALA A CA 1
ATOM 649 C C . ALA A 1 86 ? 0.606 -3.952 -10.942 1.00 97.62 86 ALA A C 1
ATOM 651 O O . ALA A 1 86 ? 0.297 -3.167 -11.836 1.00 97.62 86 ALA A O 1
ATOM 652 N N . PRO A 1 87 ? 1.540 -3.604 -10.040 1.00 97.69 87 PRO A N 1
ATOM 653 C CA . PRO A 1 87 ? 2.116 -2.254 -9.999 1.00 97.69 87 PRO A CA 1
ATOM 654 C C . PRO A 1 87 ? 2.929 -1.903 -11.259 1.00 97.69 87 PRO A C 1
ATOM 656 O O . PRO A 1 87 ? 3.029 -0.731 -11.624 1.00 97.69 87 PRO A O 1
ATOM 659 N N . GLN A 1 88 ? 3.473 -2.908 -11.951 1.00 97.38 88 GLN A N 1
ATOM 660 C CA . GLN A 1 88 ? 4.213 -2.768 -13.211 1.00 97.38 88 GLN A CA 1
ATOM 661 C C . GLN A 1 88 ? 3.341 -2.292 -14.376 1.00 97.38 88 GLN A C 1
ATOM 663 O O . GLN A 1 88 ? 3.873 -1.680 -15.300 1.00 97.38 88 GLN A O 1
ATOM 668 N N . ASP A 1 89 ? 2.028 -2.534 -14.324 1.00 97.94 89 ASP A N 1
ATOM 669 C CA . ASP A 1 89 ? 1.097 -2.102 -15.372 1.00 97.94 89 ASP A CA 1
ATOM 670 C C . ASP A 1 89 ? 0.832 -0.589 -15.303 1.00 97.94 89 ASP A C 1
ATOM 672 O O . ASP A 1 89 ? 0.430 0.023 -16.291 1.00 97.94 89 ASP A O 1
ATOM 676 N N . TYR A 1 90 ? 1.086 0.027 -14.143 1.00 97.00 90 TYR A N 1
ATOM 677 C CA . TYR A 1 90 ? 0.840 1.450 -13.894 1.00 97.00 90 TYR A CA 1
ATOM 678 C C . TYR A 1 90 ? 2.117 2.287 -13.885 1.00 97.00 90 TYR A C 1
ATOM 680 O O . TYR A 1 90 ? 2.101 3.443 -14.304 1.00 97.00 90 TYR A O 1
ATOM 688 N N . VAL A 1 91 ? 3.225 1.722 -13.400 1.00 95.31 91 VAL A N 1
ATOM 689 C CA . VAL A 1 91 ? 4.513 2.413 -13.309 1.00 95.31 91 VAL A CA 1
ATOM 690 C C . VAL A 1 91 ? 5.574 1.579 -14.017 1.00 95.31 91 VAL A C 1
ATOM 692 O O . VAL A 1 91 ? 6.034 0.551 -13.511 1.00 95.31 91 VAL A O 1
ATOM 695 N N . ALA A 1 92 ? 5.983 2.043 -15.201 1.00 93.44 92 ALA A N 1
ATOM 696 C CA . ALA A 1 92 ? 7.020 1.396 -15.993 1.00 93.44 92 ALA A CA 1
ATOM 697 C C . ALA A 1 92 ? 8.331 1.301 -15.195 1.00 93.44 92 ALA A C 1
ATOM 699 O O . ALA A 1 92 ? 8.818 2.289 -14.649 1.00 93.44 92 ALA A O 1
ATOM 700 N N . GLY A 1 93 ? 8.900 0.097 -15.117 1.00 92.56 93 GLY A N 1
ATOM 701 C CA . GLY A 1 93 ? 10.111 -0.159 -14.333 1.00 92.56 93 GLY A CA 1
ATOM 702 C C . GLY A 1 93 ? 9.889 -0.260 -12.819 1.00 92.56 93 GLY A C 1
ATOM 703 O O . GLY A 1 93 ? 10.870 -0.303 -12.077 1.00 92.56 93 GLY A O 1
ATOM 704 N N . SER A 1 94 ? 8.638 -0.325 -12.342 1.00 94.56 94 SER A N 1
ATOM 705 C CA . SER A 1 94 ? 8.353 -0.522 -10.918 1.00 94.56 94 SER A CA 1
ATOM 706 C C . SER A 1 94 ? 8.966 -1.817 -10.388 1.00 94.56 94 SER A C 1
ATOM 708 O O . SER A 1 94 ? 8.658 -2.922 -10.846 1.00 94.56 94 SER A O 1
ATOM 710 N N . ILE A 1 95 ? 9.806 -1.671 -9.365 1.00 95.19 95 ILE A N 1
ATOM 711 C CA . ILE A 1 95 ? 10.421 -2.783 -8.632 1.00 95.19 95 ILE A CA 1
ATOM 712 C C . ILE A 1 95 ? 9.527 -3.315 -7.503 1.00 95.19 95 ILE A C 1
ATOM 714 O O . ILE A 1 95 ? 9.854 -4.331 -6.892 1.00 95.19 95 ILE A O 1
ATOM 718 N N . MET A 1 96 ? 8.410 -2.641 -7.204 1.00 97.25 96 MET A N 1
ATOM 719 C CA . MET A 1 96 ? 7.446 -3.103 -6.206 1.00 97.25 96 MET A CA 1
ATOM 720 C C . MET A 1 96 ? 6.782 -4.387 -6.715 1.00 97.25 96 MET A C 1
ATOM 722 O O . MET A 1 96 ? 6.131 -4.334 -7.748 1.00 97.25 96 MET A O 1
ATOM 726 N N . PRO A 1 97 ? 6.899 -5.543 -6.049 1.00 96.69 97 PRO A N 1
ATOM 727 C CA . PRO A 1 97 ? 6.310 -6.775 -6.561 1.00 96.69 97 PRO A CA 1
ATOM 728 C C . PRO A 1 97 ? 4.780 -6.771 -6.435 1.00 96.69 97 PRO A C 1
ATOM 730 O O . PRO A 1 97 ? 4.229 -6.258 -5.461 1.00 96.69 97 PRO A O 1
ATOM 733 N N . ALA A 1 98 ? 4.104 -7.429 -7.379 1.00 97.31 98 ALA A N 1
ATOM 734 C CA . ALA A 1 98 ? 2.689 -7.765 -7.257 1.00 97.31 98 ALA A CA 1
ATOM 735 C C . ALA A 1 98 ? 2.419 -8.583 -5.984 1.00 97.31 98 ALA A C 1
ATOM 737 O O . ALA A 1 98 ? 3.107 -9.571 -5.686 1.00 97.31 98 ALA A O 1
ATOM 738 N N . THR A 1 99 ? 1.384 -8.198 -5.240 1.00 96.25 99 THR A N 1
ATOM 739 C CA . THR A 1 99 ? 0.956 -8.951 -4.064 1.00 96.25 99 THR A CA 1
ATOM 740 C C . THR A 1 99 ? 0.354 -10.297 -4.457 1.00 96.25 99 THR A C 1
ATOM 742 O O . THR A 1 99 ? -0.342 -10.433 -5.459 1.00 96.25 99 THR A O 1
ATOM 745 N N . ARG A 1 100 ? 0.583 -11.313 -3.621 1.00 95.19 100 ARG A N 1
ATOM 746 C CA . ARG A 1 100 ? -0.032 -12.648 -3.754 1.00 95.19 100 ARG A CA 1
ATOM 747 C C . ARG A 1 100 ? -1.120 -12.896 -2.708 1.00 95.19 100 ARG A C 1
ATOM 749 O O . ARG A 1 100 ? -1.513 -14.040 -2.474 1.00 95.19 100 ARG A O 1
ATOM 756 N N . LEU A 1 101 ? -1.565 -11.840 -2.025 1.00 95.00 101 LEU A N 1
ATOM 757 C CA . LEU A 1 101 ? -2.638 -11.931 -1.042 1.00 95.00 101 LEU A CA 1
ATOM 758 C C . LEU A 1 101 ? -3.950 -12.335 -1.724 1.00 95.00 101 LEU A C 1
ATOM 760 O O . LEU A 1 101 ? -4.307 -11.833 -2.785 1.00 95.00 101 LEU A O 1
ATOM 764 N N . ARG A 1 102 ? -4.696 -13.235 -1.079 1.00 94.69 102 ARG A N 1
ATOM 765 C CA . ARG A 1 102 ? -6.072 -13.555 -1.482 1.00 94.69 102 ARG A CA 1
ATOM 766 C C . ARG A 1 102 ? -6.997 -12.385 -1.153 1.00 94.69 102 ARG A C 1
ATOM 768 O O . ARG A 1 102 ? -6.678 -11.587 -0.276 1.00 94.69 102 ARG A O 1
ATOM 775 N N . ALA A 1 103 ? -8.161 -12.341 -1.803 1.00 94.00 103 ALA A N 1
ATOM 776 C CA . ALA A 1 103 ? -9.106 -11.223 -1.737 1.00 94.00 103 ALA A CA 1
ATOM 777 C C . ALA A 1 103 ? -9.389 -10.715 -0.312 1.00 94.00 103 ALA A C 1
ATOM 779 O O . ALA A 1 103 ? -9.289 -9.518 -0.078 1.00 94.00 103 ALA A O 1
ATOM 780 N N . GLU A 1 104 ? -9.660 -11.608 0.645 1.00 94.75 104 GLU A N 1
ATOM 781 C CA . GLU A 1 104 ? -9.909 -11.224 2.043 1.00 94.75 104 GLU A CA 1
ATOM 782 C C . GLU A 1 104 ? -8.717 -10.470 2.657 1.00 94.75 104 GLU A C 1
ATOM 784 O O . GLU A 1 104 ? -8.876 -9.377 3.183 1.00 94.75 104 GLU A O 1
ATOM 789 N N . LYS A 1 105 ? -7.493 -10.995 2.508 1.00 96.88 105 LYS A N 1
ATOM 790 C CA . LYS A 1 105 ? -6.283 -10.363 3.066 1.00 96.88 105 LYS A CA 1
ATOM 791 C C . LYS A 1 105 ? -5.841 -9.126 2.308 1.00 96.88 105 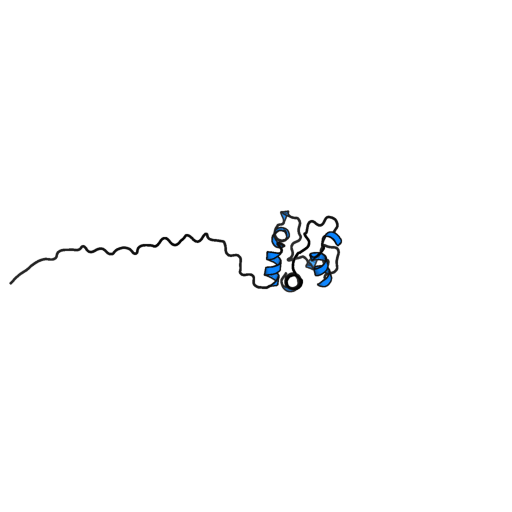LYS A C 1
ATOM 793 O O . LYS A 1 105 ? -5.196 -8.260 2.888 1.00 96.88 105 LYS A O 1
ATOM 798 N N . LEU A 1 106 ? -6.172 -9.047 1.025 1.00 97.56 106 LEU A N 1
ATOM 799 C CA . LEU A 1 106 ? -5.979 -7.837 0.245 1.00 97.56 106 LEU A CA 1
ATOM 800 C C . LEU A 1 106 ? -6.919 -6.725 0.722 1.00 97.56 106 LEU A C 1
ATOM 802 O O . LEU A 1 106 ? -6.468 -5.599 0.876 1.00 97.56 106 LEU A O 1
ATOM 806 N N . ASN A 1 107 ? -8.184 -7.039 1.011 1.00 97.44 107 ASN A N 1
ATOM 807 C CA . ASN A 1 107 ? -9.121 -6.065 1.569 1.00 97.44 107 ASN A CA 1
ATOM 808 C C . ASN A 1 107 ? -8.679 -5.609 2.966 1.00 97.44 107 ASN A C 1
ATOM 810 O O . ASN A 1 107 ? -8.578 -4.405 3.175 1.00 97.44 107 ASN A O 1
ATOM 814 N N . ASP A 1 108 ? -8.290 -6.543 3.847 1.00 97.44 108 ASP A N 1
ATOM 815 C CA . ASP A 1 108 ? -7.719 -6.216 5.164 1.00 97.44 108 ASP A CA 1
ATOM 816 C C . ASP A 1 108 ? -6.522 -5.245 5.022 1.00 97.44 108 ASP A C 1
ATOM 818 O O . ASP A 1 108 ? -6.398 -4.270 5.761 1.00 97.44 108 ASP A O 1
ATOM 822 N N . LEU A 1 109 ? -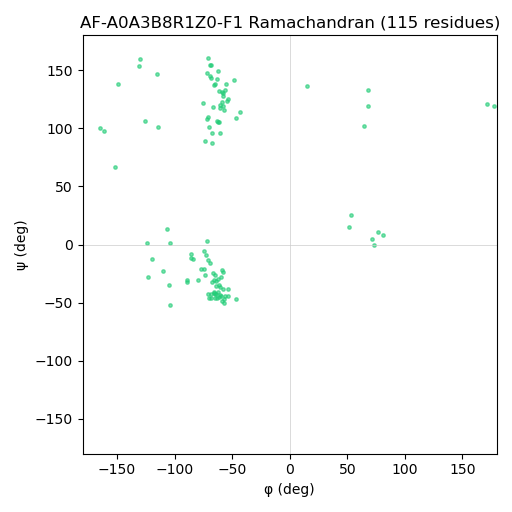5.622 -5.496 4.060 1.00 97.50 109 LEU A N 1
ATOM 823 C CA . LEU A 1 109 ? -4.476 -4.621 3.782 1.00 97.50 109 LEU A CA 1
ATOM 824 C C . LEU A 1 109 ? -4.910 -3.231 3.295 1.00 97.50 109 LEU A C 1
ATOM 826 O O . LEU A 1 109 ? -4.326 -2.232 3.707 1.00 97.50 109 LEU A O 1
ATOM 830 N N . ILE A 1 110 ? -5.899 -3.158 2.406 1.00 97.38 110 ILE A N 1
ATOM 831 C CA . ILE A 1 110 ? -6.401 -1.880 1.889 1.00 97.38 110 ILE A CA 1
ATOM 832 C C . ILE A 1 110 ? -7.056 -1.078 3.015 1.00 97.38 110 ILE A C 1
ATOM 834 O O . ILE A 1 110 ? -6.801 0.119 3.108 1.00 97.38 110 ILE A O 1
ATOM 838 N N . ASP A 1 111 ? -7.826 -1.720 3.897 1.00 97.19 111 ASP A N 1
ATOM 839 C CA . ASP A 1 111 ? -8.385 -1.069 5.087 1.00 97.19 111 ASP A CA 1
ATOM 840 C C . ASP A 1 111 ? -7.281 -0.462 5.953 1.00 97.19 111 ASP A C 1
ATOM 842 O O . ASP A 1 111 ? -7.342 0.714 6.292 1.00 97.19 111 ASP A O 1
ATOM 846 N N . TYR A 1 112 ? -6.214 -1.214 6.215 1.00 96.06 112 TYR A N 1
ATOM 847 C CA . TYR A 1 112 ? -5.070 -0.701 6.968 1.00 96.06 112 TYR A CA 1
ATOM 848 C C . TYR A 1 112 ? -4.413 0.519 6.304 1.00 96.06 112 TYR A C 1
ATOM 850 O O . TYR A 1 112 ? -4.132 1.508 6.974 1.00 96.06 112 TYR A O 1
ATOM 858 N N . LEU A 1 113 ? -4.204 0.490 4.983 1.00 95.19 113 LEU A N 1
ATOM 859 C CA . LEU A 1 113 ? -3.614 1.617 4.246 1.00 95.19 113 LEU A CA 1
ATOM 860 C C . LEU A 1 113 ? -4.500 2.873 4.276 1.00 95.19 113 LEU A C 1
ATOM 862 O O . LEU A 1 113 ? -3.979 3.987 4.284 1.00 95.19 113 LEU A O 1
ATOM 866 N N . PHE A 1 114 ? -5.825 2.710 4.248 1.00 94.75 114 PHE A N 1
ATOM 867 C CA . PHE A 1 114 ? -6.767 3.829 4.175 1.00 94.75 114 PHE A CA 1
ATOM 868 C C . PHE A 1 114 ? -7.192 4.362 5.541 1.00 94.75 114 PHE A C 1
ATOM 870 O O . PHE A 1 114 ? -7.408 5.567 5.652 1.00 94.75 114 PHE A O 1
ATOM 877 N N . GLU A 1 115 ? -7.270 3.523 6.566 1.00 93.19 115 GLU A N 1
ATOM 878 C CA . GLU A 1 115 ? -7.856 3.903 7.855 1.00 93.19 115 GLU A CA 1
ATOM 879 C C . GLU A 1 115 ? -6.815 4.010 8.981 1.00 93.19 115 GLU A C 1
ATOM 881 O O . GLU A 1 115 ? -7.050 4.708 9.965 1.00 93.19 115 GLU A O 1
ATOM 886 N N . GLU A 1 116 ? -5.662 3.342 8.854 1.00 89.25 116 GLU A N 1
ATOM 887 C CA . GLU A 1 116 ? -4.673 3.222 9.940 1.00 89.25 116 GLU A CA 1
ATOM 888 C C . GLU A 1 116 ? -3.289 3.818 9.606 1.00 89.25 116 GLU A C 1
ATOM 890 O O . GLU A 1 116 ? -2.467 3.987 10.514 1.00 89.25 116 GLU A O 1
ATOM 895 N N . LEU A 1 117 ? -3.029 4.146 8.333 1.00 86.06 117 LEU A N 1
ATOM 896 C CA . LEU A 1 117 ? -1.809 4.801 7.833 1.00 86.06 117 LEU A CA 1
ATOM 897 C C . LEU A 1 117 ? -2.097 6.183 7.240 1.00 86.06 117 LEU A C 1
ATOM 899 O O . LEU A 1 117 ? -1.279 7.084 7.514 1.00 86.06 117 LEU A O 1
#

Foldseek 3Di:
DDDDDDDDDDDDPDDPDPPPDPPDPPPPDDPPQPFLQSVLCVVQVVCVQLVDVVNVHDPLVCCVVCCADVVFHGDDLVVQLVCLQCVCVGDPPDPRDRGPDDPVNSVSNSCCSPPVD

Secondary structure (DSSP, 8-state):
-------------PPP------------PPPPP-SHHHHHHHHTTTHHHHT-GGGT---TTTTTTTSEETTTEES-HHHHHHHHH-HHHHSTT--SPPP---HHHHHHHHHIIIII-